Protein AF-A0A2Z4LLF1-F1 (afdb_monomer)

Structure (mmCIF, N/CA/C/O backbone):
data_AF-A0A2Z4LLF1-F1
#
_entry.id   AF-A0A2Z4LLF1-F1
#
loop_
_atom_site.group_PDB
_atom_site.id
_atom_site.type_symbol
_atom_site.label_atom_id
_atom_site.label_alt_id
_atom_site.label_comp_id
_atom_site.label_asym_id
_atom_site.label_entity_id
_atom_site.label_seq_id
_atom_site.pdbx_PDB_ins_code
_atom_site.Cartn_x
_atom_site.Cartn_y
_atom_site.Cartn_z
_atom_site.occupancy
_atom_site.B_iso_or_equiv
_atom_site.auth_seq_id
_atom_site.auth_comp_id
_atom_site.auth_asym_id
_atom_site.auth_atom_id
_atom_site.pdbx_PDB_model_num
ATOM 1 N N . MET A 1 1 ? -21.083 27.785 -3.197 1.00 36.25 1 MET A N 1
ATOM 2 C CA . MET A 1 1 ? -19.826 28.563 -3.251 1.00 36.25 1 MET A CA 1
ATOM 3 C C . MET A 1 1 ? -18.657 27.603 -3.100 1.00 36.25 1 MET A C 1
ATOM 5 O O . MET A 1 1 ? -18.628 26.875 -2.121 1.00 36.25 1 MET A O 1
ATOM 9 N N . LYS A 1 2 ? -17.743 27.524 -4.079 1.00 41.97 2 LYS A N 1
ATOM 10 C CA . LYS A 1 2 ? -16.475 26.797 -3.905 1.00 41.97 2 LYS A CA 1
ATOM 11 C C . LYS A 1 2 ? -15.552 27.700 -3.090 1.00 41.97 2 LYS A C 1
ATOM 13 O O . LYS A 1 2 ? -14.954 28.611 -3.656 1.00 41.97 2 LYS A O 1
ATOM 18 N N . GLU A 1 3 ? -15.488 27.488 -1.781 1.00 52.75 3 GLU A N 1
ATOM 19 C CA . GLU A 1 3 ? -14.451 28.104 -0.952 1.00 52.75 3 GLU A CA 1
ATOM 20 C C . GLU A 1 3 ? -13.083 27.746 -1.546 1.00 52.75 3 GLU A C 1
ATOM 22 O O . GLU A 1 3 ? -12.779 26.573 -1.794 1.00 52.75 3 GLU A O 1
ATOM 27 N N . ARG A 1 4 ? -12.273 28.764 -1.858 1.00 58.97 4 ARG A N 1
ATOM 28 C CA . ARG A 1 4 ? -10.889 28.549 -2.282 1.00 58.97 4 ARG A CA 1
ATOM 29 C C . ARG A 1 4 ? -10.121 28.091 -1.047 1.00 58.97 4 ARG A C 1
ATOM 31 O O . ARG A 1 4 ? -9.768 28.910 -0.208 1.00 58.97 4 ARG A O 1
ATOM 38 N N . LEU A 1 5 ? -9.909 26.781 -0.934 1.00 63.81 5 LEU A N 1
ATOM 39 C CA . LEU A 1 5 ? -9.049 26.193 0.093 1.00 63.81 5 LEU A CA 1
ATOM 40 C C . LEU A 1 5 ? -7.700 26.922 0.107 1.00 63.81 5 LEU A C 1
ATOM 42 O O . LEU A 1 5 ? -7.114 27.157 -0.955 1.00 63.81 5 LEU A O 1
ATOM 46 N N . SER A 1 6 ? -7.195 27.256 1.296 1.00 76.81 6 SER A N 1
ATOM 47 C CA . SER A 1 6 ? -5.848 27.819 1.419 1.00 76.81 6 SER A CA 1
ATOM 48 C C . SER A 1 6 ? -4.815 26.828 0.865 1.00 76.81 6 SER A C 1
ATOM 50 O O . SER A 1 6 ? -5.001 25.613 0.959 1.00 76.81 6 SER A O 1
ATOM 52 N N . PHE A 1 7 ? -3.698 27.309 0.305 1.00 71.88 7 PHE A N 1
ATOM 53 C CA . PHE A 1 7 ? -2.659 26.431 -0.261 1.00 71.88 7 PHE A CA 1
ATOM 54 C C . PHE A 1 7 ? -2.173 25.376 0.749 1.00 71.88 7 PHE A C 1
ATOM 56 O O . PHE A 1 7 ? -1.958 24.216 0.400 1.00 71.88 7 PHE A O 1
ATOM 63 N N . ARG A 1 8 ? -2.080 25.753 2.030 1.00 73.38 8 ARG A N 1
ATOM 64 C CA . ARG A 1 8 ? -1.693 24.856 3.126 1.00 73.38 8 ARG A CA 1
ATOM 65 C C . ARG A 1 8 ? -2.720 23.747 3.363 1.00 73.38 8 ARG A C 1
ATOM 67 O O . ARG A 1 8 ? -2.338 22.597 3.574 1.00 73.38 8 ARG A O 1
ATOM 74 N N . GLU A 1 9 ? -4.009 24.065 3.320 1.00 68.25 9 GLU A N 1
ATOM 75 C CA . GLU A 1 9 ? -5.079 23.068 3.441 1.00 68.25 9 GLU A CA 1
ATOM 76 C C . GLU A 1 9 ? -5.193 22.201 2.195 1.00 68.25 9 GLU A C 1
ATOM 78 O O . GLU A 1 9 ? -5.409 20.997 2.315 1.00 68.25 9 GLU A O 1
ATOM 83 N N . TYR A 1 10 ? -4.975 22.781 1.016 1.00 68.25 10 TYR A N 1
ATOM 84 C CA . TYR A 1 10 ? -4.920 22.056 -0.246 1.00 68.25 10 TYR A CA 1
ATOM 85 C C . TYR A 1 10 ? -3.777 21.034 -0.244 1.00 68.25 10 TYR A C 1
ATOM 87 O O . TYR A 1 10 ? -3.993 19.860 -0.548 1.00 68.25 10 TYR A O 1
ATOM 95 N N . TRP A 1 11 ? -2.581 21.436 0.195 1.00 70.38 11 TRP A N 1
ATOM 96 C CA . TRP A 1 11 ? -1.435 20.544 0.358 1.00 70.38 11 TRP A CA 1
ATOM 97 C C . TRP A 1 11 ? -1.719 19.455 1.395 1.00 70.38 11 TRP A C 1
ATOM 99 O O . TRP A 1 11 ? -1.598 18.271 1.092 1.00 70.38 11 TRP A O 1
ATOM 109 N N . ARG A 1 12 ? -2.187 19.817 2.596 1.00 70.12 12 ARG A N 1
ATOM 110 C CA . ARG A 1 12 ? -2.503 18.846 3.658 1.00 70.12 12 ARG A CA 1
ATOM 111 C C . ARG A 1 12 ? -3.568 17.832 3.229 1.00 70.12 12 ARG A C 1
ATOM 113 O O . ARG A 1 12 ? -3.416 16.650 3.514 1.00 70.12 12 ARG A O 1
ATOM 120 N N . ASN A 1 13 ? -4.603 18.267 2.512 1.00 68.38 13 ASN A N 1
ATOM 121 C CA . ASN A 1 13 ? -5.658 17.379 2.012 1.00 68.38 13 ASN A CA 1
ATOM 122 C C . ASN A 1 13 ? -5.203 16.496 0.839 1.00 68.38 13 ASN A C 1
ATOM 124 O O . ASN A 1 13 ? -5.843 15.486 0.557 1.00 68.38 13 ASN A O 1
ATOM 128 N N . SER A 1 14 ? -4.096 16.842 0.177 1.00 65.62 14 SER A N 1
ATOM 129 C CA . SER A 1 14 ? -3.505 16.027 -0.891 1.00 65.62 14 SER A CA 1
ATOM 130 C C . SER A 1 14 ? -2.819 14.766 -0.349 1.00 65.62 14 SER A C 1
ATOM 132 O O . SER A 1 14 ? -2.820 13.711 -0.989 1.00 65.62 14 SER A O 1
ATOM 134 N N . TRP A 1 15 ? -2.277 14.837 0.867 1.00 68.06 15 TRP A N 1
ATOM 135 C CA . TRP A 1 15 ? -1.577 13.733 1.522 1.00 68.06 15 TRP A CA 1
ATOM 136 C C . TRP A 1 15 ? -2.532 12.916 2.395 1.00 68.06 15 TRP A C 1
ATOM 138 O O . TRP A 1 15 ? -2.617 13.082 3.609 1.00 68.06 15 TRP A O 1
ATOM 148 N N . ASN A 1 16 ? -3.267 12.006 1.761 1.00 69.50 16 ASN A N 1
ATOM 149 C CA . ASN A 1 16 ? -4.059 10.990 2.441 1.00 69.50 16 ASN A CA 1
ATOM 150 C C . ASN A 1 16 ? -3.252 9.684 2.544 1.00 69.50 16 ASN A C 1
ATOM 152 O O . ASN A 1 16 ? -2.350 9.431 1.750 1.00 69.50 16 ASN A O 1
ATOM 156 N N . LYS A 1 17 ? -3.599 8.797 3.483 1.00 65.56 17 LY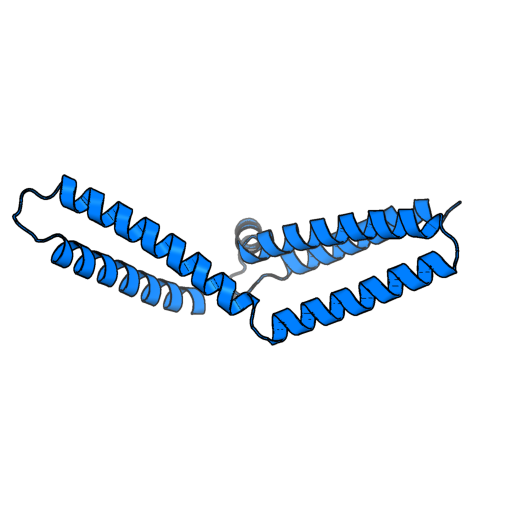S A N 1
ATOM 157 C CA . LYS A 1 17 ? -2.914 7.499 3.648 1.00 65.56 17 LYS A CA 1
ATOM 158 C C . LYS A 1 17 ? -2.853 6.708 2.339 1.00 65.56 17 LYS A C 1
ATOM 160 O O . LYS A 1 17 ? -1.843 6.086 2.052 1.00 65.56 17 LYS A O 1
ATOM 165 N N . PHE A 1 18 ? -3.904 6.792 1.524 1.00 65.56 18 PHE A N 1
ATOM 166 C CA . PHE A 1 18 ? -3.941 6.175 0.199 1.00 65.56 18 PHE A CA 1
ATOM 167 C C . PHE A 1 18 ? -2.945 6.790 -0.787 1.00 65.56 18 PHE A C 1
ATOM 169 O O . PHE A 1 18 ? -2.250 6.037 -1.461 1.00 65.56 18 PHE A O 1
ATOM 176 N N . SER A 1 19 ? -2.836 8.124 -0.868 1.00 68.56 19 SER A N 1
ATOM 177 C CA . SER A 1 19 ? -1.845 8.753 -1.753 1.00 68.56 19 SER A CA 1
ATOM 178 C C . SER A 1 19 ? -0.424 8.464 -1.286 1.00 68.56 19 SER A C 1
ATOM 180 O O . SER A 1 19 ? 0.444 8.248 -2.119 1.00 68.56 19 SER A O 1
ATOM 182 N N . LEU A 1 20 ? -0.202 8.365 0.025 1.00 75.31 20 LEU A N 1
ATOM 183 C CA . LEU A 1 20 ? 1.104 8.046 0.596 1.00 75.31 20 LEU A CA 1
ATOM 184 C C . LEU A 1 20 ? 1.518 6.586 0.339 1.00 75.31 20 LEU A C 1
ATOM 186 O O . LEU A 1 20 ? 2.646 6.337 -0.075 1.00 75.31 20 LEU A O 1
ATOM 190 N N . ILE A 1 21 ? 0.596 5.630 0.514 1.00 74.75 21 ILE A N 1
ATOM 191 C CA . ILE A 1 21 ? 0.817 4.217 0.156 1.00 74.75 21 ILE A CA 1
ATOM 192 C C . ILE A 1 21 ? 1.094 4.095 -1.343 1.00 74.75 21 ILE A C 1
ATOM 194 O O . ILE A 1 21 ? 2.053 3.438 -1.737 1.00 74.75 21 ILE A O 1
ATOM 198 N N . TYR A 1 22 ? 0.287 4.752 -2.179 1.00 70.38 22 TYR A N 1
ATOM 199 C CA . TYR A 1 22 ? 0.474 4.721 -3.626 1.00 70.38 22 TYR A CA 1
ATOM 200 C C . TYR A 1 22 ? 1.820 5.328 -4.042 1.00 70.38 22 TYR A C 1
ATOM 202 O O . TYR A 1 22 ? 2.489 4.767 -4.907 1.00 70.38 22 TYR A O 1
ATOM 210 N N . LEU A 1 23 ? 2.249 6.426 -3.411 1.00 75.56 23 LEU A N 1
ATOM 211 C CA . LEU A 1 23 ? 3.553 7.038 -3.660 1.00 75.56 23 LEU A CA 1
ATOM 212 C C . LEU A 1 23 ? 4.686 6.072 -3.323 1.00 75.56 23 LEU A C 1
ATOM 214 O O . LEU A 1 23 ? 5.597 5.905 -4.125 1.00 75.56 23 LEU A O 1
ATOM 218 N N . PHE A 1 24 ? 4.599 5.392 -2.181 1.00 76.75 24 PHE A N 1
ATOM 219 C CA . PHE A 1 24 ? 5.613 4.429 -1.760 1.00 76.75 24 PHE A CA 1
ATOM 220 C C . PHE A 1 24 ? 5.695 3.226 -2.710 1.00 76.75 24 PHE A C 1
ATOM 222 O O . PHE A 1 24 ? 6.780 2.845 -3.139 1.00 76.75 24 PHE A O 1
ATOM 229 N N . VAL A 1 25 ? 4.543 2.674 -3.105 1.00 79.75 25 VAL A N 1
ATOM 230 C CA . VAL A 1 25 ? 4.470 1.587 -4.094 1.00 79.75 25 VAL A CA 1
ATOM 231 C C . VAL A 1 25 ? 5.027 2.042 -5.444 1.00 79.75 25 VAL A C 1
ATOM 233 O O . VAL A 1 25 ? 5.830 1.332 -6.042 1.00 79.75 25 VAL A O 1
ATOM 236 N N . SER A 1 26 ? 4.659 3.241 -5.901 1.00 74.06 26 SER A N 1
ATOM 237 C CA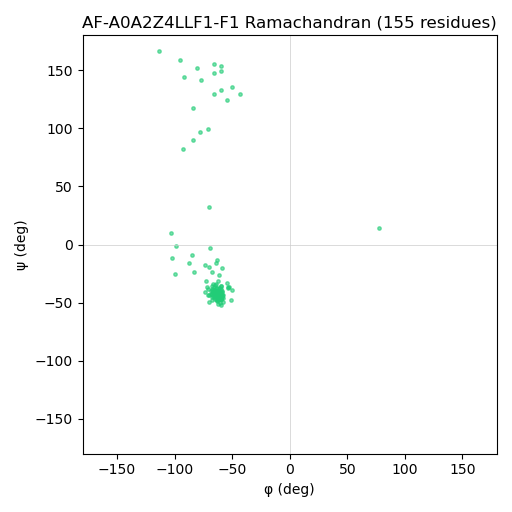 . SER A 1 26 ? 5.164 3.806 -7.158 1.00 74.06 26 SER A CA 1
ATOM 238 C C . SER A 1 26 ? 6.677 3.995 -7.119 1.00 74.06 26 SER A C 1
ATOM 240 O O . SER A 1 26 ? 7.352 3.699 -8.096 1.00 74.06 26 SER A O 1
ATOM 242 N N . LEU A 1 27 ? 7.224 4.443 -5.986 1.00 77.19 27 LEU A N 1
ATOM 243 C CA . LEU A 1 27 ? 8.659 4.640 -5.813 1.00 77.19 27 LEU A CA 1
ATOM 244 C C . LEU A 1 27 ? 9.417 3.310 -5.896 1.00 77.19 27 LEU A C 1
ATOM 246 O O . LEU A 1 27 ? 10.390 3.228 -6.635 1.00 77.19 27 LEU A O 1
ATOM 250 N N . ILE A 1 28 ? 8.918 2.256 -5.239 1.00 80.06 28 ILE A N 1
ATOM 251 C CA . ILE A 1 28 ? 9.478 0.898 -5.353 1.00 80.06 28 ILE A CA 1
ATOM 252 C C . ILE A 1 28 ? 9.461 0.434 -6.812 1.00 80.06 28 ILE A C 1
ATOM 254 O O . ILE A 1 28 ? 10.489 0.004 -7.329 1.00 80.06 28 ILE A O 1
ATOM 258 N N . VAL A 1 29 ? 8.318 0.567 -7.492 1.00 80.06 29 VAL A N 1
ATOM 259 C CA . VAL A 1 29 ? 8.170 0.165 -8.899 1.00 80.06 29 VAL A CA 1
ATOM 260 C C . VAL A 1 29 ? 9.143 0.930 -9.798 1.00 80.06 29 VAL A C 1
ATOM 262 O O . VAL A 1 29 ? 9.814 0.317 -10.627 1.00 80.06 29 VAL A O 1
ATOM 265 N N . TYR A 1 30 ? 9.271 2.247 -9.619 1.00 77.19 30 TYR A N 1
ATOM 266 C CA . TYR A 1 30 ? 10.200 3.067 -10.395 1.00 77.19 30 TYR A CA 1
ATOM 267 C C . TYR A 1 30 ? 11.659 2.705 -10.135 1.00 77.19 30 TYR A C 1
ATOM 269 O O . TYR A 1 30 ? 12.426 2.564 -11.086 1.00 77.19 30 TYR A O 1
ATOM 277 N N . THR A 1 31 ? 12.048 2.503 -8.877 1.00 76.62 31 THR A N 1
ATOM 278 C CA . THR A 1 31 ? 13.403 2.064 -8.539 1.00 76.62 31 THR A CA 1
ATOM 279 C C . THR A 1 31 ? 13.706 0.707 -9.174 1.00 76.62 31 THR A C 1
ATOM 281 O O . THR A 1 31 ? 14.733 0.568 -9.836 1.00 76.62 31 THR A O 1
ATOM 284 N N . SER A 1 32 ? 12.799 -0.269 -9.061 1.00 80.62 32 SER A N 1
ATOM 285 C CA . SER A 1 32 ? 12.951 -1.577 -9.708 1.00 80.62 32 SER A CA 1
ATOM 286 C C . SER A 1 32 ? 13.085 -1.461 -11.228 1.00 80.62 32 SER A C 1
ATOM 288 O O . SER A 1 32 ? 13.966 -2.094 -11.805 1.00 80.62 32 SER A O 1
ATOM 290 N N . LEU A 1 33 ? 12.279 -0.615 -11.877 1.00 77.38 33 LEU A N 1
ATOM 291 C CA . LEU A 1 33 ? 12.369 -0.352 -13.317 1.00 77.38 33 LEU A CA 1
ATOM 292 C C . LEU A 1 33 ? 13.732 0.210 -13.726 1.00 77.38 33 LEU A C 1
ATOM 294 O O . LEU A 1 33 ? 14.311 -0.279 -14.691 1.00 77.38 33 LEU A O 1
ATOM 298 N N . ILE A 1 34 ? 14.275 1.183 -12.987 1.00 77.56 34 ILE A N 1
ATOM 299 C CA . ILE A 1 34 ? 15.600 1.757 -13.274 1.00 77.56 34 ILE A CA 1
ATOM 300 C C . ILE A 1 34 ? 16.685 0.675 -13.211 1.00 77.56 34 ILE A C 1
ATOM 302 O O . ILE A 1 34 ? 17.528 0.597 -14.107 1.00 77.56 34 ILE A O 1
ATOM 306 N N . PHE A 1 35 ? 16.658 -0.182 -12.184 1.00 77.56 35 PHE A N 1
ATOM 307 C CA . PHE A 1 35 ? 17.611 -1.290 -12.064 1.00 77.56 35 PHE A CA 1
ATOM 308 C C . PHE A 1 35 ? 17.470 -2.299 -13.204 1.00 77.56 35 PHE A C 1
ATOM 310 O O . PHE A 1 35 ? 18.482 -2.709 -13.772 1.00 77.56 35 PHE A O 1
ATOM 317 N N . ILE A 1 36 ? 16.239 -2.662 -13.574 1.00 76.81 36 ILE A N 1
ATOM 318 C CA . ILE A 1 36 ? 15.985 -3.590 -14.681 1.00 76.81 36 ILE A CA 1
ATOM 319 C C . ILE A 1 36 ? 16.482 -2.998 -16.000 1.00 76.81 36 ILE A C 1
ATOM 321 O O . ILE A 1 36 ? 17.217 -3.668 -16.715 1.00 76.81 36 ILE A O 1
ATOM 325 N N . ILE A 1 37 ? 16.149 -1.743 -16.309 1.00 73.88 37 ILE A N 1
ATOM 326 C CA . ILE A 1 37 ? 16.567 -1.089 -17.557 1.00 73.88 37 ILE A CA 1
ATOM 327 C C . ILE A 1 37 ? 18.095 -0.998 -17.633 1.00 73.88 37 ILE A C 1
ATOM 329 O O . ILE A 1 37 ? 18.672 -1.348 -18.658 1.00 73.88 37 ILE A O 1
ATOM 333 N N . ARG A 1 38 ? 18.772 -0.608 -16.544 1.00 71.31 38 ARG A N 1
ATOM 334 C CA . ARG A 1 38 ? 20.246 -0.580 -16.490 1.00 71.31 38 ARG A CA 1
ATOM 335 C C . ARG A 1 38 ? 20.884 -1.958 -16.643 1.00 71.31 38 ARG A C 1
ATOM 337 O O . ARG A 1 38 ? 21.938 -2.078 -17.264 1.00 71.31 38 ARG A O 1
ATOM 344 N N . TYR A 1 39 ? 20.271 -2.988 -16.069 1.00 72.00 39 TYR A N 1
ATOM 345 C CA . TYR A 1 39 ? 20.741 -4.361 -16.211 1.00 72.00 39 TYR A CA 1
ATOM 346 C C . TYR A 1 39 ? 20.583 -4.851 -17.656 1.00 72.00 39 TYR A C 1
ATOM 348 O O . TYR A 1 39 ? 21.533 -5.362 -18.240 1.00 72.00 39 TYR A O 1
ATOM 356 N N . VAL A 1 40 ? 19.408 -4.626 -18.248 1.00 70.88 40 VAL A N 1
ATOM 357 C CA . VAL A 1 40 ? 19.052 -5.015 -19.620 1.00 70.88 40 VAL A CA 1
ATOM 358 C C . VAL A 1 40 ? 19.897 -4.283 -20.664 1.00 70.88 40 VAL A C 1
ATOM 360 O O . VAL A 1 40 ? 20.346 -4.903 -21.622 1.00 70.88 40 VAL A O 1
ATOM 363 N N . ALA A 1 41 ? 20.182 -2.992 -20.468 1.00 68.12 41 ALA A N 1
ATOM 364 C CA . ALA A 1 41 ? 20.980 -2.188 -21.401 1.00 68.12 41 ALA A CA 1
ATOM 365 C C . ALA A 1 41 ? 22.399 -2.742 -21.644 1.00 68.12 41 ALA A C 1
ATOM 367 O O . ALA A 1 41 ? 23.018 -2.435 -22.660 1.00 68.12 41 ALA A O 1
ATOM 368 N N . ASN A 1 42 ? 22.908 -3.577 -20.733 1.00 69.31 42 ASN A N 1
ATOM 369 C CA . ASN A 1 42 ? 24.222 -4.213 -20.831 1.00 69.31 42 ASN A CA 1
ATOM 370 C C . ASN A 1 42 ? 24.160 -5.697 -21.249 1.00 69.31 42 ASN A C 1
ATOM 372 O O . ASN A 1 42 ? 25.170 -6.398 -21.157 1.00 69.31 42 ASN A O 1
ATOM 376 N N . LYS A 1 43 ? 22.992 -6.204 -21.666 1.00 69.50 43 LYS A N 1
ATOM 377 C CA . LYS A 1 43 ? 22.754 -7.623 -21.979 1.00 69.50 43 LYS A CA 1
ATOM 378 C C . LYS A 1 43 ? 22.471 -7.866 -23.461 1.00 69.50 43 LYS A C 1
ATOM 380 O O . LYS A 1 43 ? 22.241 -6.936 -24.231 1.00 69.50 43 LYS A O 1
ATOM 385 N N . SER A 1 44 ? 22.531 -9.138 -23.868 1.00 75.50 44 SER A N 1
ATOM 386 C CA . SER A 1 44 ? 22.248 -9.527 -25.251 1.00 75.50 44 SER A CA 1
ATOM 387 C C . SER A 1 44 ? 20.779 -9.260 -25.600 1.00 75.50 44 SER A C 1
ATOM 389 O O . SER A 1 44 ? 19.909 -9.248 -24.729 1.00 75.50 44 SER A O 1
ATOM 391 N N . TYR A 1 45 ? 20.480 -9.078 -26.886 1.00 70.12 45 TYR A N 1
ATOM 392 C CA . TYR A 1 45 ? 19.116 -8.825 -27.363 1.00 70.12 45 TYR A CA 1
ATOM 393 C C . TYR A 1 45 ? 18.107 -9.904 -26.913 1.00 70.12 45 TYR A C 1
ATOM 395 O O . TYR A 1 45 ? 16.958 -9.590 -26.602 1.00 70.12 45 TYR A O 1
ATOM 403 N N . VAL A 1 46 ? 18.553 -11.160 -26.800 1.00 72.06 46 VAL A N 1
ATOM 404 C CA . VAL A 1 46 ? 17.732 -12.300 -26.358 1.00 72.06 46 VAL A CA 1
ATOM 405 C C . VAL A 1 46 ? 17.351 -12.182 -24.878 1.00 72.06 46 VAL A C 1
ATOM 407 O O . VAL A 1 46 ? 16.188 -12.380 -24.514 1.00 72.06 46 VAL A O 1
ATOM 410 N N . ASP A 1 47 ? 18.298 -11.790 -24.024 1.00 68.88 47 ASP A N 1
ATOM 411 C CA . ASP A 1 47 ? 18.048 -11.583 -22.592 1.00 68.88 47 ASP A CA 1
ATOM 412 C C . ASP A 1 47 ? 17.077 -10.415 -22.371 1.00 68.88 47 ASP A C 1
ATOM 414 O O . ASP A 1 47 ? 16.154 -10.496 -21.557 1.00 68.88 47 ASP A O 1
ATOM 418 N N . SER A 1 48 ? 17.242 -9.346 -23.152 1.00 69.38 48 SER A N 1
ATOM 419 C CA . SER A 1 48 ? 16.386 -8.159 -23.119 1.00 69.38 48 SER A CA 1
ATOM 420 C C . SER A 1 48 ? 14.933 -8.482 -23.466 1.00 69.38 48 SER A C 1
ATOM 422 O O . SER A 1 48 ? 14.024 -8.083 -22.735 1.00 69.38 48 SER A O 1
ATOM 424 N N . ILE A 1 49 ? 14.700 -9.253 -24.536 1.00 69.69 49 ILE A N 1
ATOM 425 C CA . ILE A 1 49 ? 13.352 -9.701 -24.924 1.00 69.69 49 ILE A CA 1
ATOM 426 C C . ILE A 1 49 ? 12.727 -10.561 -23.826 1.00 69.69 49 ILE A C 1
ATOM 428 O O . ILE A 1 49 ? 11.560 -10.369 -23.481 1.00 69.69 49 ILE A O 1
ATOM 432 N N . THR A 1 50 ? 13.500 -11.484 -23.255 1.00 69.06 50 THR A N 1
ATOM 433 C CA . THR A 1 50 ? 13.010 -12.399 -22.217 1.00 69.06 50 THR A CA 1
ATOM 434 C C . THR A 1 50 ? 12.548 -11.629 -20.978 1.00 69.06 50 THR A C 1
ATOM 436 O O . THR A 1 50 ? 11.465 -11.883 -20.448 1.00 69.06 50 THR A O 1
ATOM 439 N N . ILE A 1 51 ? 13.317 -10.625 -20.550 1.00 70.25 51 ILE A N 1
ATOM 440 C CA . ILE A 1 51 ? 12.968 -9.777 -19.402 1.00 70.25 51 ILE A CA 1
ATOM 441 C C . ILE A 1 51 ? 11.710 -8.942 -19.684 1.00 70.25 51 ILE A C 1
ATOM 443 O O . ILE A 1 51 ? 10.827 -8.852 -18.828 1.00 70.25 51 ILE A O 1
ATOM 447 N N . VAL A 1 52 ? 11.582 -8.373 -20.887 1.00 71.69 52 VAL A N 1
ATOM 448 C CA . VAL A 1 52 ? 10.379 -7.622 -21.292 1.00 71.69 52 VAL A CA 1
ATOM 449 C C . VAL A 1 52 ? 9.140 -8.524 -21.314 1.00 71.69 52 VAL A C 1
ATOM 451 O O . VAL A 1 52 ? 8.082 -8.121 -20.826 1.00 71.69 52 VAL A O 1
ATOM 454 N N . ALA A 1 53 ? 9.265 -9.758 -21.810 1.00 68.62 53 ALA A N 1
ATOM 455 C CA . ALA A 1 53 ? 8.175 -10.731 -21.813 1.00 68.62 53 ALA A CA 1
ATOM 456 C C . ALA A 1 53 ? 7.725 -11.093 -20.386 1.00 68.62 53 ALA A C 1
ATOM 458 O O . ALA A 1 53 ? 6.528 -11.083 -20.092 1.00 68.62 53 ALA A O 1
ATOM 459 N N . ILE A 1 54 ? 8.670 -11.329 -19.470 1.00 75.19 54 ILE A N 1
ATOM 460 C CA . ILE A 1 54 ? 8.370 -11.600 -18.054 1.00 75.19 54 ILE A CA 1
ATOM 461 C C . ILE A 1 54 ? 7.663 -10.404 -17.403 1.00 75.19 54 ILE A C 1
ATOM 463 O O . ILE A 1 54 ? 6.691 -10.593 -16.666 1.00 75.19 54 ILE A O 1
ATOM 467 N N . LEU A 1 55 ? 8.098 -9.172 -17.688 1.00 77.31 55 LEU A N 1
ATOM 468 C CA . LEU A 1 55 ? 7.446 -7.959 -17.183 1.00 77.31 55 LEU A CA 1
ATOM 469 C C . LEU A 1 55 ? 6.007 -7.824 -17.693 1.00 77.31 55 LEU A C 1
ATOM 471 O O . LEU A 1 55 ? 5.102 -7.560 -16.902 1.00 77.31 55 LEU A O 1
ATOM 475 N N . MET A 1 56 ? 5.779 -8.057 -18.987 1.00 72.75 56 MET A N 1
ATOM 476 C CA . MET A 1 56 ? 4.444 -8.044 -19.599 1.00 72.75 56 MET A CA 1
ATOM 477 C C . MET A 1 56 ? 3.506 -9.073 -18.952 1.00 72.75 56 MET A C 1
ATOM 479 O O . MET A 1 56 ? 2.367 -8.749 -18.605 1.00 72.75 56 MET A O 1
ATOM 483 N N . ILE A 1 57 ? 3.987 -10.299 -18.730 1.00 77.31 57 ILE A N 1
ATOM 484 C CA . ILE A 1 57 ? 3.219 -11.351 -18.046 1.00 77.31 57 ILE A CA 1
ATOM 485 C C . ILE A 1 57 ? 2.939 -10.954 -16.591 1.00 77.31 57 ILE A C 1
ATOM 487 O O . ILE A 1 57 ? 1.809 -11.093 -16.122 1.00 77.31 57 ILE A O 1
ATOM 491 N N . SER A 1 58 ? 3.932 -10.404 -15.890 1.00 75.12 58 SER A N 1
ATOM 492 C CA . SER A 1 58 ? 3.804 -9.983 -14.490 1.00 75.12 58 SER A CA 1
ATOM 493 C C . SER A 1 58 ? 2.768 -8.871 -14.316 1.00 75.12 58 SER A C 1
ATOM 495 O O . SER A 1 58 ? 1.931 -8.949 -13.418 1.00 75.12 58 SER A O 1
ATOM 497 N N . ILE A 1 59 ? 2.763 -7.862 -15.195 1.00 76.56 59 ILE A N 1
ATOM 498 C CA . ILE A 1 59 ? 1.763 -6.782 -15.175 1.00 76.56 59 ILE A CA 1
ATOM 499 C C . ILE A 1 59 ? 0.357 -7.355 -15.384 1.00 76.56 59 ILE A C 1
ATOM 501 O O . ILE A 1 59 ? -0.559 -7.029 -14.627 1.00 76.56 59 ILE A O 1
ATOM 505 N N . ASN A 1 60 ? 0.188 -8.248 -16.362 1.00 73.00 60 ASN A N 1
ATOM 506 C CA . ASN A 1 60 ? -1.099 -8.894 -16.621 1.00 73.00 60 ASN A CA 1
ATOM 507 C C . ASN A 1 60 ? -1.573 -9.748 -15.436 1.00 73.00 60 ASN A C 1
ATOM 509 O O . ASN A 1 60 ? -2.749 -9.688 -15.074 1.00 73.00 60 ASN A O 1
ATOM 513 N N . LEU A 1 61 ? -0.668 -10.479 -14.780 1.00 74.94 61 LEU A N 1
ATOM 514 C CA . LEU A 1 61 ? -0.965 -11.217 -13.550 1.00 74.94 61 LEU A CA 1
ATOM 515 C C . LEU A 1 61 ? -1.423 -10.285 -12.427 1.00 74.94 61 LEU A C 1
ATOM 517 O O . LEU A 1 61 ? -2.436 -10.556 -11.787 1.00 74.94 61 LEU A O 1
ATOM 521 N N . VAL A 1 62 ? -0.733 -9.163 -12.207 1.00 74.81 62 VAL A N 1
ATOM 522 C CA . VAL A 1 62 ? -1.122 -8.172 -11.189 1.00 74.81 62 VAL A CA 1
ATOM 523 C C . VAL A 1 62 ? -2.512 -7.599 -11.482 1.00 74.81 62 VAL A C 1
ATOM 525 O O . VAL A 1 62 ? -3.345 -7.529 -10.577 1.00 74.81 62 VAL A O 1
ATOM 528 N N . ILE A 1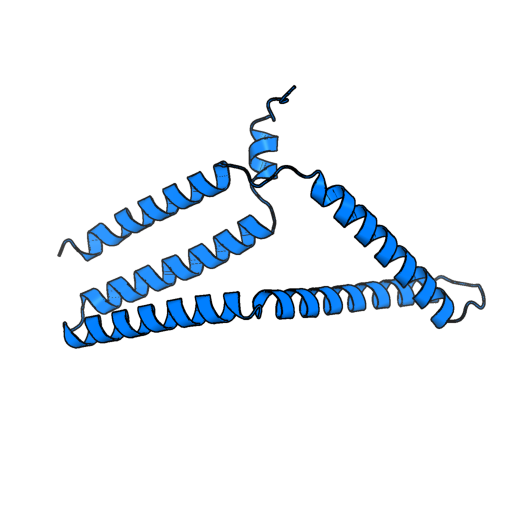 63 ? -2.807 -7.244 -12.737 1.00 73.81 63 ILE A N 1
ATOM 529 C CA . ILE A 1 63 ? -4.139 -6.773 -13.152 1.00 73.81 63 ILE A CA 1
ATOM 530 C C . ILE A 1 63 ? -5.200 -7.846 -12.879 1.00 73.81 63 ILE A C 1
ATOM 532 O O . ILE A 1 63 ? -6.275 -7.535 -12.357 1.00 73.81 63 ILE A O 1
ATOM 536 N N . LEU A 1 64 ? -4.899 -9.110 -13.179 1.00 76.19 64 LEU A N 1
ATOM 537 C CA . LEU A 1 64 ? -5.791 -10.238 -12.931 1.00 76.19 64 LEU A CA 1
ATOM 538 C C . LEU A 1 64 ? -6.043 -10.443 -11.429 1.00 76.19 64 LEU A C 1
ATOM 540 O O . LEU A 1 64 ? -7.198 -10.568 -11.025 1.00 76.19 64 LEU A O 1
ATOM 544 N N . PHE A 1 65 ? -5.013 -10.367 -10.582 1.00 70.69 65 PHE A N 1
ATOM 545 C CA . PHE A 1 65 ? -5.163 -10.413 -9.122 1.00 70.69 65 PHE A CA 1
ATOM 546 C C . PHE A 1 65 ? -6.026 -9.264 -8.586 1.00 70.69 65 PHE A C 1
ATOM 548 O O . PHE A 1 65 ? -6.898 -9.478 -7.739 1.00 70.69 65 PHE A O 1
ATOM 555 N N . ILE A 1 66 ? -5.836 -8.045 -9.100 1.00 70.12 66 ILE A N 1
ATOM 556 C CA . ILE A 1 66 ? -6.673 -6.894 -8.735 1.00 70.12 66 ILE A CA 1
ATOM 557 C C . ILE A 1 66 ? -8.130 -7.144 -9.152 1.00 70.12 66 ILE A C 1
ATOM 559 O O . ILE A 1 66 ? -9.042 -6.919 -8.351 1.00 70.12 66 ILE A O 1
ATOM 563 N N . ARG A 1 67 ? -8.357 -7.656 -10.370 1.00 69.06 67 ARG A N 1
ATOM 564 C CA . ARG A 1 67 ? -9.694 -7.951 -10.912 1.00 69.06 67 ARG A CA 1
ATOM 565 C C . ARG A 1 67 ? -10.415 -9.050 -10.134 1.00 69.06 67 ARG A C 1
ATOM 567 O O . ARG A 1 67 ? -11.607 -8.916 -9.877 1.00 69.06 67 ARG A O 1
ATOM 574 N N . LEU A 1 68 ? -9.691 -10.081 -9.702 1.00 71.12 68 LEU A N 1
ATOM 575 C CA . LEU A 1 68 ? -10.201 -11.154 -8.841 1.00 71.12 68 LEU A CA 1
ATOM 576 C C . LEU A 1 68 ? -10.518 -10.682 -7.413 1.00 71.12 68 LEU A C 1
ATOM 578 O O . LEU A 1 68 ? -11.025 -11.449 -6.600 1.00 71.12 68 LEU A O 1
ATOM 582 N N . GLY A 1 69 ? -10.249 -9.415 -7.083 1.00 64.31 69 GLY A N 1
ATOM 583 C CA . GLY A 1 69 ? -10.626 -8.838 -5.799 1.00 64.31 69 GLY A CA 1
ATOM 584 C C . GLY A 1 69 ? -9.713 -9.244 -4.643 1.00 64.31 69 GLY A C 1
ATOM 585 O O . GLY A 1 69 ? -10.062 -8.970 -3.492 1.00 64.31 69 GLY A O 1
ATOM 586 N N . PHE A 1 70 ? -8.529 -9.810 -4.918 1.00 68.44 70 PHE A N 1
ATOM 587 C CA . PHE A 1 70 ? -7.544 -10.175 -3.888 1.00 68.44 70 PHE A CA 1
ATOM 588 C C . PHE A 1 70 ? -7.208 -8.992 -2.966 1.00 68.44 70 PHE A C 1
ATOM 590 O O . PHE A 1 70 ? -7.107 -9.150 -1.749 1.00 68.44 70 PHE A O 1
ATOM 597 N N . GLY A 1 71 ? -7.136 -7.776 -3.519 1.00 63.97 71 GLY A N 1
ATOM 598 C CA . GLY A 1 71 ? -6.916 -6.557 -2.735 1.00 63.97 71 GLY A CA 1
ATOM 599 C C . GLY A 1 71 ? -8.048 -6.237 -1.749 1.00 63.97 71 GLY A C 1
ATOM 600 O O . GLY A 1 71 ? -7.785 -5.758 -0.645 1.00 63.97 71 GLY A O 1
ATOM 601 N N . LYS A 1 72 ? -9.307 -6.548 -2.094 1.00 65.44 72 LYS A N 1
ATOM 602 C CA . LYS A 1 72 ? -10.456 -6.341 -1.194 1.00 65.44 72 LYS A CA 1
ATOM 603 C C . LYS A 1 72 ? -10.423 -7.332 -0.033 1.00 65.44 72 LYS A C 1
ATOM 605 O O . LYS A 1 72 ? -10.606 -6.911 1.108 1.00 65.44 72 LYS A O 1
ATOM 610 N N . GLY A 1 73 ? -10.128 -8.603 -0.315 1.00 66.06 73 GLY A N 1
ATOM 611 C CA . GLY A 1 73 ? -10.004 -9.654 0.699 1.00 66.06 73 GLY A CA 1
ATOM 612 C C . GLY A 1 73 ? -8.920 -9.343 1.729 1.00 66.06 73 GLY A C 1
ATOM 613 O O . GLY A 1 73 ? -9.209 -9.283 2.921 1.00 66.06 73 GLY A O 1
ATOM 614 N N . LEU A 1 74 ? -7.703 -9.029 1.270 1.00 67.81 74 LEU A N 1
ATOM 615 C CA . LEU A 1 74 ? -6.592 -8.679 2.161 1.00 67.81 74 LEU A CA 1
ATOM 616 C C . LEU A 1 74 ? -6.916 -7.444 3.011 1.00 67.81 74 LEU A C 1
ATOM 618 O O . LEU A 1 74 ? -6.756 -7.475 4.230 1.00 67.81 74 LEU A O 1
ATOM 622 N N . SER A 1 75 ? -7.439 -6.375 2.399 1.00 68.38 75 SER A N 1
ATOM 623 C CA . SER A 1 75 ? -7.771 -5.147 3.136 1.00 68.38 75 SER A CA 1
ATOM 624 C C . SER A 1 75 ? -8.800 -5.369 4.251 1.00 68.38 75 SER A C 1
ATOM 626 O O . SER A 1 75 ? -8.676 -4.768 5.320 1.00 68.38 75 SER A O 1
ATOM 628 N N . LYS A 1 76 ? -9.775 -6.262 4.031 1.00 71.62 76 LYS A N 1
ATOM 629 C CA . LYS A 1 76 ? -10.800 -6.607 5.017 1.00 71.62 76 LYS A CA 1
ATOM 630 C C . LYS A 1 76 ? -10.201 -7.406 6.171 1.00 71.62 76 LYS A C 1
ATOM 632 O O . LYS A 1 76 ? -10.345 -6.997 7.315 1.00 71.62 76 LYS A O 1
ATOM 637 N N . THR A 1 77 ? -9.438 -8.457 5.875 1.00 74.81 77 THR A N 1
ATOM 638 C CA . THR A 1 77 ? -8.807 -9.303 6.900 1.00 74.81 77 THR A CA 1
ATOM 639 C C . THR A 1 77 ? -7.844 -8.516 7.790 1.00 74.81 77 THR A C 1
ATOM 641 O O . THR A 1 77 ? -7.891 -8.637 9.014 1.00 74.81 77 THR A O 1
ATOM 644 N N . PHE A 1 78 ? -7.003 -7.654 7.206 1.00 73.44 78 PHE A N 1
ATOM 645 C CA . PHE A 1 78 ? -6.105 -6.797 7.989 1.00 73.44 78 PHE A CA 1
ATOM 646 C C . PHE A 1 78 ? -6.869 -5.745 8.806 1.00 73.44 78 PHE A C 1
ATOM 648 O O . PHE A 1 78 ? -6.507 -5.472 9.953 1.00 73.44 78 PHE A O 1
ATOM 655 N N . GLY A 1 79 ? -7.936 -5.167 8.244 1.00 75.25 79 GLY A N 1
ATOM 656 C CA . GLY A 1 79 ? -8.807 -4.231 8.956 1.00 75.25 79 GLY A CA 1
ATOM 657 C C . GLY A 1 79 ? -9.483 -4.873 10.169 1.00 75.25 79 GLY A C 1
ATOM 658 O O . GLY A 1 79 ? -9.435 -4.315 11.270 1.00 75.25 79 GLY A O 1
ATOM 659 N N . ASP A 1 80 ? -10.033 -6.071 9.983 1.00 78.81 80 ASP A N 1
ATOM 660 C CA . ASP A 1 80 ? -10.719 -6.839 11.020 1.00 78.81 80 ASP A CA 1
ATOM 661 C C . ASP A 1 80 ? -9.745 -7.268 12.127 1.00 78.81 80 ASP A C 1
ATOM 663 O O . ASP A 1 80 ? -10.045 -7.093 13.309 1.00 78.81 80 ASP A O 1
ATOM 667 N N . ALA A 1 81 ? -8.531 -7.711 11.782 1.00 80.38 81 ALA A N 1
ATOM 668 C CA . ALA A 1 81 ? -7.505 -8.074 12.763 1.00 80.38 81 ALA A CA 1
ATOM 669 C C . ALA A 1 81 ? -7.109 -6.893 13.671 1.00 80.38 81 ALA A C 1
ATOM 671 O O . ALA A 1 81 ? -7.052 -7.021 14.898 1.00 80.38 81 ALA A O 1
ATOM 672 N N . ILE A 1 82 ? -6.891 -5.707 13.089 1.00 82.25 82 ILE A N 1
ATOM 673 C CA . ILE A 1 82 ? -6.568 -4.491 13.854 1.00 82.25 82 ILE A CA 1
ATOM 674 C C . ILE A 1 82 ? -7.754 -4.071 14.733 1.00 82.25 82 ILE A C 1
ATOM 676 O O . ILE A 1 82 ? -7.559 -3.633 15.873 1.00 82.25 82 ILE A O 1
ATOM 680 N N . LYS A 1 83 ? -8.985 -4.201 14.221 1.00 81.56 83 LYS A N 1
ATOM 681 C CA . LYS A 1 83 ? -10.215 -3.893 14.961 1.00 81.56 83 LYS A CA 1
ATOM 682 C C . LYS A 1 83 ?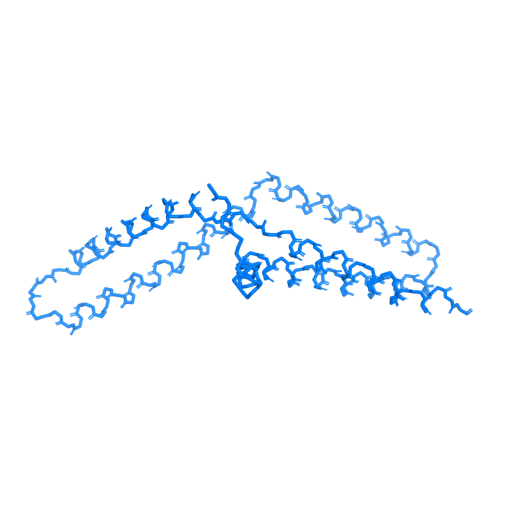 -10.374 -4.819 16.167 1.00 81.56 83 LYS A C 1
ATOM 684 O O . LYS A 1 83 ? -10.557 -4.323 17.277 1.00 81.56 83 LYS A O 1
ATOM 689 N N . HIS A 1 84 ? -10.204 -6.125 15.980 1.00 82.69 84 HIS A N 1
ATOM 690 C CA . HIS A 1 84 ? -10.232 -7.110 17.063 1.00 82.69 84 HIS A CA 1
ATOM 691 C C . HIS A 1 84 ? -9.179 -6.823 18.134 1.00 82.69 84 HIS A C 1
ATOM 693 O O . HIS A 1 84 ? -9.491 -6.841 19.326 1.00 82.69 84 HIS A O 1
ATOM 699 N N . HIS A 1 85 ? -7.955 -6.478 17.730 1.00 84.94 85 HIS A N 1
ATOM 700 C CA . HIS A 1 85 ? -6.901 -6.129 18.678 1.00 84.94 85 HIS A CA 1
ATOM 701 C C . HIS A 1 85 ? -7.257 -4.889 19.517 1.00 84.94 85 HIS A C 1
ATOM 703 O O . HIS A 1 85 ? -7.077 -4.886 20.737 1.00 84.94 85 HIS A O 1
ATOM 709 N N . LYS A 1 86 ? -7.811 -3.843 18.888 1.00 83.31 86 LYS A N 1
ATOM 710 C CA . LYS A 1 86 ? -8.264 -2.636 19.598 1.00 83.31 86 LYS A CA 1
ATOM 711 C C . LYS A 1 86 ? -9.423 -2.912 20.551 1.00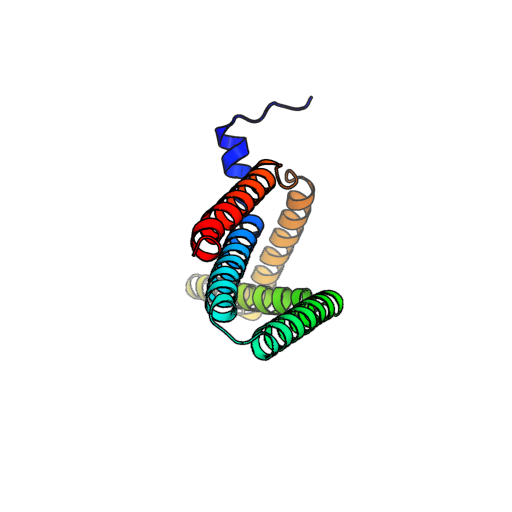 83.31 86 LYS A C 1
ATOM 713 O O . LYS A 1 86 ? -9.365 -2.447 21.685 1.00 83.31 86 LYS A O 1
ATOM 718 N N . ILE A 1 87 ? -10.425 -3.681 20.120 1.00 82.50 87 ILE A N 1
ATOM 719 C CA . ILE A 1 87 ? -11.576 -4.052 20.957 1.00 82.50 87 ILE A CA 1
ATOM 720 C C . ILE A 1 87 ? -11.096 -4.829 22.184 1.00 82.50 87 ILE A C 1
ATOM 722 O O . ILE A 1 87 ? -11.394 -4.425 23.302 1.00 82.50 87 ILE A O 1
ATOM 726 N N . ASN A 1 88 ? -10.265 -5.859 22.007 1.00 82.88 88 ASN A N 1
ATOM 727 C CA . ASN A 1 88 ? -9.742 -6.632 23.137 1.00 82.88 88 ASN A CA 1
ATOM 728 C C . ASN A 1 88 ? -8.920 -5.776 24.106 1.00 82.88 88 ASN A C 1
ATOM 730 O O . ASN A 1 88 ? -9.005 -5.964 25.319 1.00 82.88 88 ASN A O 1
ATOM 734 N N . LYS A 1 89 ? -8.136 -4.820 23.595 1.00 86.38 89 LYS A N 1
ATOM 735 C CA . LYS A 1 89 ? -7.381 -3.888 24.441 1.00 86.38 89 LYS A CA 1
ATOM 736 C C . LYS A 1 89 ? -8.306 -2.954 25.231 1.00 86.38 89 LYS A C 1
ATOM 738 O O . LYS A 1 89 ? -8.042 -2.710 26.406 1.00 86.38 89 LYS A O 1
ATOM 743 N N . SER A 1 90 ? -9.378 -2.454 24.612 1.00 80.38 90 SER A N 1
ATOM 744 C CA . SER A 1 90 ? -10.395 -1.623 25.269 1.00 80.38 90 SER A CA 1
ATOM 745 C C . SER A 1 90 ? -11.162 -2.397 26.343 1.00 80.38 90 SER A C 1
ATOM 747 O O . SER A 1 90 ? -11.246 -1.919 27.468 1.00 80.38 90 SER A O 1
ATOM 749 N N . VAL A 1 91 ? -11.618 -3.616 26.040 1.00 83.19 91 VAL A N 1
ATOM 750 C CA . VAL A 1 91 ? -12.359 -4.471 26.983 1.00 83.19 91 VAL A CA 1
ATOM 751 C C . VAL A 1 91 ? -11.502 -4.827 28.196 1.00 83.19 91 VAL A C 1
ATOM 753 O O . VAL A 1 91 ? -11.959 -4.683 29.322 1.00 83.19 91 VAL A O 1
ATOM 756 N N . LYS A 1 92 ? -10.228 -5.204 28.002 1.00 82.25 92 LYS A N 1
ATOM 757 C CA . LYS A 1 92 ? -9.303 -5.466 29.123 1.00 82.25 92 LYS A CA 1
ATOM 758 C C . LYS A 1 92 ? -9.110 -4.242 30.026 1.00 82.25 92 LYS A C 1
ATOM 760 O O . LYS A 1 92 ? -8.970 -4.392 31.236 1.00 82.25 92 LYS A O 1
ATOM 765 N N . LYS A 1 93 ? -9.099 -3.038 29.447 1.00 82.69 93 LYS A N 1
ATOM 766 C CA . LYS A 1 93 ? -8.951 -1.783 30.195 1.00 82.69 93 LYS A CA 1
ATOM 767 C C . LYS A 1 93 ? -10.222 -1.420 30.966 1.00 82.69 93 LYS A C 1
ATOM 769 O O . LYS A 1 93 ? -10.117 -0.971 32.100 1.00 82.69 93 LYS A O 1
ATOM 774 N N . GLU A 1 94 ? -11.397 -1.613 30.366 1.00 78.75 94 GLU A N 1
ATOM 775 C CA . GLU A 1 94 ? -12.678 -1.397 31.048 1.00 78.75 94 GLU A CA 1
ATOM 776 C C . GLU A 1 94 ? -12.874 -2.413 32.173 1.00 78.75 94 GLU A C 1
ATOM 778 O O . GLU A 1 94 ? -13.162 -1.998 33.286 1.00 78.75 94 GLU A O 1
ATOM 783 N N . LEU A 1 95 ? -12.588 -3.698 31.942 1.00 77.44 95 LEU A N 1
ATOM 784 C CA . LEU A 1 95 ? -12.664 -4.748 32.964 1.00 77.44 95 LEU A CA 1
ATOM 785 C C . LEU A 1 95 ? -11.747 -4.467 34.168 1.00 77.44 95 LEU A C 1
ATOM 787 O O . LEU A 1 95 ? -12.157 -4.642 35.306 1.00 77.44 95 LEU A O 1
ATOM 791 N N . SER A 1 96 ? -10.523 -3.979 33.931 1.00 75.56 96 SER A N 1
ATOM 792 C CA . SER A 1 96 ? -9.575 -3.625 35.001 1.00 75.56 96 SER A CA 1
ATOM 793 C C . SER A 1 96 ? -10.008 -2.413 35.836 1.00 75.56 96 SER A C 1
ATOM 795 O O . SER A 1 96 ? -9.530 -2.257 36.956 1.00 75.56 96 SER A O 1
ATOM 797 N N . ASN A 1 97 ? -10.846 -1.533 35.285 1.00 71.12 97 ASN A N 1
ATOM 798 C CA . ASN A 1 97 ? -11.306 -0.311 35.948 1.00 71.12 97 ASN A CA 1
ATOM 799 C C . ASN A 1 97 ? -12.731 -0.437 36.502 1.00 71.12 97 ASN A C 1
ATOM 801 O O . ASN A 1 97 ? -13.174 0.448 37.237 1.00 71.12 97 ASN A O 1
ATOM 805 N N . ASN A 1 98 ? -13.460 -1.493 36.137 1.00 65.75 98 ASN A N 1
ATOM 806 C CA . ASN A 1 98 ? -14.839 -1.679 36.551 1.00 65.75 98 ASN A CA 1
ATOM 807 C C . ASN A 1 98 ? -14.879 -2.323 37.941 1.00 65.75 98 ASN A C 1
ATOM 809 O O . ASN A 1 98 ? -14.397 -3.435 38.132 1.00 65.75 98 ASN A O 1
ATOM 813 N N . LYS A 1 99 ? -15.447 -1.607 38.915 1.00 60.06 99 LYS A N 1
ATOM 814 C CA . LYS A 1 99 ? -15.743 -2.139 40.258 1.00 60.06 99 LYS A CA 1
ATOM 815 C C . LYS A 1 99 ? -17.086 -2.874 40.319 1.00 60.06 99 LYS A C 1
ATOM 817 O O . LYS A 1 99 ? -17.403 -3.462 41.345 1.00 60.06 99 LYS A O 1
ATOM 822 N N . ASP A 1 100 ? -17.872 -2.788 39.251 1.00 62.66 100 ASP A N 1
ATOM 823 C CA . ASP A 1 100 ? -19.201 -3.376 39.142 1.00 62.66 100 ASP A CA 1
ATOM 824 C C . ASP A 1 100 ? -19.109 -4.786 38.536 1.00 62.66 100 ASP A C 1
ATOM 826 O O . ASP A 1 100 ? -18.282 -5.014 37.649 1.00 62.66 100 ASP A O 1
ATOM 830 N N . ASN A 1 101 ? -19.956 -5.722 38.982 1.00 67.19 101 ASN A N 1
ATOM 831 C CA . ASN A 1 101 ? -19.950 -7.153 38.605 1.00 67.19 101 ASN A CA 1
ATOM 832 C C . ASN A 1 101 ? -20.399 -7.417 37.148 1.00 67.19 101 ASN A C 1
ATOM 834 O O . ASN A 1 101 ? -21.026 -8.435 36.855 1.00 67.19 101 ASN A O 1
ATOM 838 N N . LYS A 1 102 ? -20.117 -6.504 36.216 1.00 72.81 102 LYS A N 1
ATOM 839 C CA . LYS A 1 102 ? -20.440 -6.697 34.802 1.00 72.81 102 LYS A CA 1
ATOM 840 C C . LYS A 1 102 ? -19.628 -7.850 34.234 1.00 72.81 102 LYS A C 1
ATOM 842 O O . LYS A 1 102 ? -18.400 -7.887 34.355 1.00 72.81 102 LYS A O 1
ATOM 847 N N . SER A 1 103 ? -20.324 -8.766 33.569 1.00 75.62 103 SER A N 1
ATOM 848 C CA . SER A 1 103 ? -19.681 -9.883 32.886 1.00 75.62 103 SER A CA 1
ATOM 849 C C . SER A 1 103 ? -18.820 -9.369 31.728 1.00 75.62 103 SER A C 1
ATOM 851 O O . SER A 1 103 ? -19.143 -8.375 31.070 1.00 75.62 103 SER A O 1
ATOM 853 N N . TYR A 1 104 ? -17.723 -10.074 31.449 1.00 78.31 104 TYR A N 1
ATOM 854 C CA . TYR A 1 104 ? -16.850 -9.808 30.304 1.00 78.31 104 TYR A CA 1
ATOM 855 C C . TYR A 1 104 ? -17.641 -9.691 28.991 1.00 78.31 104 TYR A C 1
ATOM 857 O O . TYR A 1 104 ? -17.364 -8.807 28.177 1.00 78.31 104 TYR A O 1
ATOM 865 N N . ASP A 1 105 ? -18.658 -10.537 28.818 1.00 79.25 105 ASP A N 1
ATOM 866 C CA . ASP A 1 105 ? -19.480 -10.583 27.609 1.00 79.25 105 ASP A CA 1
ATOM 867 C C . ASP A 1 105 ? -20.328 -9.320 27.430 1.00 79.25 105 ASP A C 1
ATOM 869 O O . ASP A 1 105 ? -20.470 -8.816 26.315 1.00 79.25 105 ASP A O 1
ATOM 873 N N . GLU A 1 106 ? -20.827 -8.741 28.523 1.00 81.75 106 GLU A N 1
ATOM 874 C CA . GLU A 1 106 ? -21.612 -7.503 28.484 1.00 81.75 106 GLU A CA 1
ATOM 875 C C . GLU A 1 106 ? -20.741 -6.320 28.049 1.00 81.75 106 GLU A C 1
ATOM 877 O O . GLU A 1 106 ? -21.113 -5.557 27.153 1.00 81.75 106 GLU A O 1
ATOM 882 N N . ILE A 1 107 ? -19.537 -6.215 28.620 1.00 79.06 107 ILE A N 1
ATOM 883 C CA . ILE A 1 107 ? -18.556 -5.174 28.276 1.00 79.06 107 ILE A CA 1
ATOM 884 C C . ILE A 1 107 ? -18.082 -5.347 26.829 1.00 79.06 107 ILE A C 1
ATOM 886 O O . ILE A 1 107 ? -17.934 -4.366 26.090 1.00 79.06 107 ILE A O 1
ATOM 890 N N . TYR A 1 108 ? -17.876 -6.589 26.388 1.00 81.94 108 TYR A N 1
ATOM 891 C CA . TYR A 1 108 ? -17.477 -6.892 25.020 1.00 81.94 108 TYR A CA 1
ATOM 892 C C . TYR A 1 108 ? -18.543 -6.464 24.005 1.00 81.94 108 TYR A C 1
ATOM 894 O O . TYR A 1 108 ? -18.223 -5.783 23.024 1.00 81.94 108 TYR A O 1
ATOM 902 N N . VAL A 1 109 ? -19.810 -6.813 24.247 1.00 86.19 109 VAL A N 1
ATOM 903 C CA . VAL A 1 109 ? -20.933 -6.450 23.369 1.00 86.19 109 VAL A CA 1
ATOM 904 C C . VAL A 1 109 ? -21.134 -4.934 23.333 1.00 86.19 109 VAL A C 1
ATOM 906 O O . VAL A 1 109 ? -21.283 -4.363 22.247 1.00 86.19 109 VAL A O 1
ATOM 909 N N . GLU A 1 110 ? -21.072 -4.260 24.484 1.00 85.75 110 GLU A N 1
ATOM 910 C CA . GLU A 1 110 ? -21.203 -2.802 24.562 1.00 85.75 110 GLU A CA 1
ATOM 911 C C . GLU A 1 110 ? -20.068 -2.097 23.799 1.00 85.75 110 GLU A C 1
ATOM 913 O O . GLU A 1 110 ? -20.312 -1.205 22.978 1.00 85.75 110 GLU A O 1
ATOM 918 N N . THR A 1 111 ? -18.826 -2.550 23.995 1.00 80.50 111 THR A N 1
ATOM 919 C CA . THR A 1 111 ? -17.646 -2.019 23.299 1.00 80.50 111 THR A CA 1
ATOM 920 C C . THR A 1 111 ? -17.753 -2.239 21.793 1.00 80.50 111 THR A C 1
ATOM 922 O O . THR A 1 111 ? -17.549 -1.308 21.009 1.00 80.50 111 THR A O 1
ATOM 925 N N . LYS A 1 112 ? -18.126 -3.447 21.358 1.00 85.75 112 LYS A N 1
ATOM 926 C CA . LYS A 1 112 ? -18.307 -3.774 19.938 1.00 85.75 112 LYS A CA 1
ATOM 927 C C . LYS A 1 112 ? -19.348 -2.860 19.286 1.00 85.75 112 LYS A C 1
ATOM 929 O O . LYS A 1 112 ? -19.066 -2.276 18.238 1.00 85.75 112 LYS A O 1
ATOM 934 N N . ARG A 1 113 ? -20.498 -2.658 19.939 1.00 85.38 113 ARG A N 1
ATOM 935 C CA . ARG A 1 113 ? -21.577 -1.785 19.450 1.00 85.38 113 ARG A CA 1
ATOM 936 C C . ARG A 1 113 ? -21.129 -0.325 19.326 1.00 85.38 113 ARG A C 1
ATOM 938 O O . ARG A 1 113 ? -21.446 0.323 18.328 1.00 85.38 113 ARG A O 1
ATOM 945 N N . LYS A 1 114 ? -20.344 0.190 20.284 1.00 85.12 114 LYS A N 1
ATOM 946 C CA . LYS A 1 114 ? -19.740 1.538 20.200 1.00 85.12 114 LYS A CA 1
ATOM 947 C C . LYS A 1 114 ? -18.827 1.671 18.975 1.00 85.12 114 LYS A C 1
ATOM 949 O O . LYS A 1 114 ? -18.963 2.629 18.214 1.00 85.12 114 LYS A O 1
ATOM 954 N N . TYR A 1 115 ? -17.953 0.692 18.731 1.00 82.69 115 TYR A N 1
ATOM 955 C CA . TYR A 1 115 ? -17.057 0.707 17.568 1.00 82.69 115 TYR A CA 1
ATOM 956 C C . TYR A 1 115 ? -17.803 0.602 16.226 1.00 82.69 115 TYR A C 1
ATOM 958 O O . TYR A 1 115 ? -17.408 1.259 15.261 1.00 82.69 115 TYR A O 1
ATOM 966 N N . GLU A 1 116 ? -18.881 -0.179 16.145 1.00 84.50 116 GLU A N 1
ATOM 967 C CA . GLU A 1 116 ? -19.727 -0.275 14.943 1.00 84.50 116 GLU A CA 1
ATOM 968 C C . GLU A 1 116 ? -20.468 1.039 14.648 1.00 84.50 116 GLU A C 1
ATOM 970 O O . GLU A 1 116 ? -20.500 1.501 13.502 1.00 84.50 116 GLU A O 1
ATOM 975 N N . LEU A 1 117 ? -20.995 1.698 15.684 1.00 84.50 117 LEU A N 1
ATOM 976 C CA . LEU A 1 117 ? -21.623 3.013 15.553 1.00 84.50 117 LEU A CA 1
ATOM 977 C C . LEU A 1 117 ? -20.614 4.073 15.096 1.00 84.50 117 LEU A C 1
ATOM 979 O O . LEU A 1 117 ? -20.898 4.819 14.155 1.00 84.50 117 LEU A O 1
ATOM 983 N N . GLU A 1 118 ? -19.414 4.101 15.677 1.00 81.50 118 GLU A N 1
ATOM 984 C CA . GLU A 1 118 ? -18.341 4.989 15.222 1.00 81.50 118 GLU A CA 1
ATOM 985 C C . GLU A 1 118 ? -17.955 4.753 13.760 1.00 81.50 118 GLU A C 1
ATOM 987 O O . GLU A 1 118 ? -17.673 5.704 13.026 1.00 81.50 118 GLU A O 1
ATOM 992 N N . GLU A 1 119 ? -17.906 3.495 13.329 1.00 79.19 119 GLU A N 1
ATOM 993 C CA . GLU A 1 119 ? -17.561 3.130 11.959 1.00 79.19 119 GLU A CA 1
ATOM 994 C C . GLU A 1 119 ? -18.640 3.583 10.970 1.00 79.19 119 GLU A C 1
ATOM 996 O O . GLU A 1 119 ? -18.317 4.196 9.949 1.00 79.19 119 GLU A O 1
ATOM 1001 N N . SER A 1 120 ? -19.918 3.397 11.309 1.00 79.56 120 SER A N 1
ATOM 1002 C CA . SER A 1 120 ? -21.043 3.889 10.503 1.00 79.56 120 SER A CA 1
ATOM 1003 C C . SER A 1 120 ? -21.026 5.419 10.367 1.00 79.56 120 SER A C 1
ATOM 1005 O O . SER A 1 120 ? -21.198 5.958 9.271 1.00 79.56 120 SER A O 1
ATOM 1007 N N . MET A 1 121 ? -20.705 6.128 11.452 1.00 78.75 121 MET A N 1
ATOM 1008 C CA . MET A 1 121 ? -20.554 7.584 11.476 1.00 78.75 121 MET A CA 1
ATOM 1009 C C . MET A 1 121 ? -19.345 8.046 10.652 1.00 78.75 121 MET A C 1
ATOM 1011 O O . MET A 1 121 ? -19.436 9.025 9.909 1.00 78.75 121 MET A O 1
ATOM 1015 N N . LYS A 1 122 ? -18.213 7.334 10.728 1.00 76.56 122 LYS A N 1
ATOM 1016 C CA . LYS A 1 122 ? -17.016 7.609 9.911 1.00 76.56 122 LYS A CA 1
ATOM 1017 C C . LYS A 1 122 ? -17.279 7.360 8.427 1.00 76.56 122 LYS A C 1
ATOM 1019 O O . LYS A 1 122 ? -16.836 8.157 7.606 1.00 76.56 122 LYS A O 1
ATOM 1024 N N . ASN A 1 123 ? -18.017 6.311 8.074 1.00 74.00 123 ASN A N 1
ATOM 1025 C CA . ASN A 1 123 ? -18.380 6.011 6.688 1.00 74.00 123 ASN A CA 1
ATOM 1026 C C . ASN A 1 123 ? -19.335 7.063 6.111 1.00 74.00 123 ASN A C 1
ATOM 1028 O O . ASN A 1 123 ? -19.119 7.519 4.990 1.00 74.00 123 ASN A O 1
ATOM 1032 N N . LYS A 1 124 ? -20.300 7.544 6.908 1.00 73.00 124 LYS A N 1
ATOM 1033 C CA . LYS A 1 124 ? -21.122 8.708 6.544 1.00 73.00 124 LYS A CA 1
ATOM 1034 C C . LYS A 1 124 ? -20.264 9.956 6.332 1.00 73.00 124 LYS A C 1
ATOM 1036 O O . LYS A 1 124 ? -20.414 10.619 5.320 1.00 73.00 124 LYS A O 1
ATOM 1041 N N . LYS A 1 125 ? -19.302 10.245 7.216 1.00 66.62 125 LYS A N 1
ATOM 1042 C CA . LYS A 1 125 ? -18.391 11.398 7.063 1.00 66.62 125 LYS A CA 1
ATOM 1043 C C . LYS A 1 125 ? -17.465 11.289 5.846 1.00 66.62 125 LYS A C 1
ATOM 1045 O O . LYS A 1 125 ? -17.194 12.304 5.216 1.00 66.62 125 LYS A O 1
ATOM 1050 N N . LYS A 1 126 ? -17.002 10.086 5.485 1.00 63.28 126 LYS A N 1
ATOM 1051 C CA . LYS A 1 126 ? -16.160 9.850 4.295 1.00 63.28 126 LYS A CA 1
ATOM 1052 C C . LYS A 1 126 ? -16.864 10.201 2.981 1.00 63.28 126 LYS A C 1
ATOM 1054 O O . LYS A 1 126 ? -16.188 10.654 2.066 1.00 63.28 126 LYS A O 1
ATOM 1059 N N . LEU A 1 127 ? -18.189 10.048 2.896 1.00 59.78 127 LEU A N 1
ATOM 1060 C CA . LEU A 1 127 ? -18.978 10.478 1.728 1.00 59.78 127 LEU A CA 1
ATOM 1061 C C . LEU A 1 127 ? -18.902 11.994 1.484 1.00 59.78 127 LEU A C 1
ATOM 1063 O O . LEU A 1 127 ? -19.033 12.431 0.345 1.00 59.78 127 LEU A O 1
ATOM 1067 N N . TYR A 1 128 ? -18.647 12.779 2.533 1.00 55.53 128 TYR A N 1
ATOM 1068 C CA . TYR A 1 128 ? -18.537 14.239 2.469 1.00 55.53 128 TYR A CA 1
ATOM 1069 C C . TYR A 1 128 ? -17.090 14.742 2.406 1.00 55.53 128 TYR A C 1
ATOM 1071 O O . TYR A 1 128 ? -16.867 15.950 2.353 1.00 55.53 128 TYR A O 1
ATOM 1079 N N . GLN A 1 129 ? -16.090 13.853 2.434 1.00 58.47 129 GLN A N 1
ATOM 1080 C CA . GLN A 1 129 ? -14.696 14.279 2.349 1.00 58.47 129 GLN A CA 1
ATOM 1081 C C . GLN A 1 129 ? -14.323 14.649 0.908 1.00 58.47 129 GLN A C 1
ATOM 1083 O O . GLN A 1 129 ? -14.752 13.978 -0.036 1.00 58.47 129 GLN A O 1
ATOM 1088 N N . PRO A 1 130 ? -13.517 15.710 0.721 1.00 56.38 130 PRO A N 1
ATOM 1089 C CA . PRO A 1 130 ? -13.105 16.143 -0.603 1.00 56.38 130 PRO A CA 1
ATOM 1090 C C . PRO A 1 130 ? -12.340 15.021 -1.313 1.00 56.38 130 PRO A C 1
ATOM 1092 O O . PRO A 1 130 ? -11.452 14.382 -0.745 1.00 56.38 130 PRO A O 1
ATOM 1095 N N . LYS A 1 131 ? -12.720 14.777 -2.572 1.00 57.38 131 LYS A N 1
ATOM 1096 C CA . LYS A 1 131 ? -12.046 13.830 -3.463 1.00 57.38 131 LYS A CA 1
ATOM 1097 C C . LYS A 1 131 ? -10.583 14.245 -3.659 1.00 57.38 131 LYS A C 1
ATOM 1099 O O . LYS A 1 131 ? -10.239 15.418 -3.530 1.00 57.38 131 LYS A O 1
ATOM 1104 N N . MET A 1 132 ? -9.750 13.251 -3.962 1.00 56.03 132 MET A N 1
ATOM 1105 C CA . MET A 1 132 ? -8.311 13.384 -4.199 1.00 56.03 132 MET A CA 1
ATOM 1106 C C . MET A 1 132 ? -7.999 14.615 -5.067 1.00 56.03 132 MET A C 1
ATOM 1108 O O . MET A 1 132 ? -8.631 14.829 -6.100 1.00 56.03 132 MET A O 1
ATOM 1112 N N . THR A 1 133 ? -7.059 15.441 -4.620 1.00 64.06 133 THR A N 1
ATOM 1113 C CA . THR A 1 133 ? -6.681 16.698 -5.275 1.00 64.06 133 THR A CA 1
ATOM 1114 C C . THR A 1 133 ? -5.734 16.453 -6.453 1.00 64.06 133 THR A C 1
ATOM 1116 O O . THR A 1 133 ? -4.911 15.534 -6.441 1.00 64.06 133 THR A O 1
ATOM 1119 N N . ASN A 1 134 ? -5.775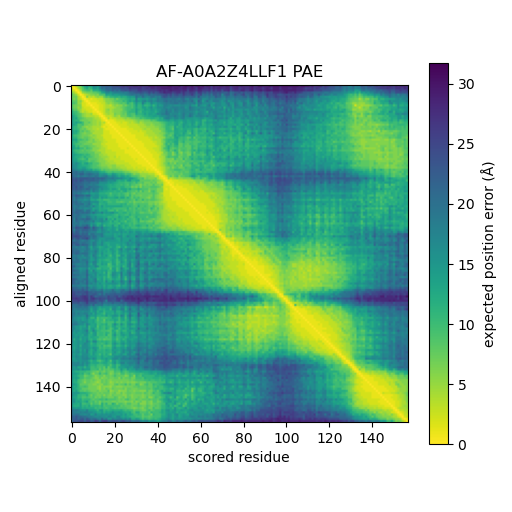 17.342 -7.451 1.00 67.94 134 ASN A N 1
ATOM 1120 C CA . ASN A 1 134 ? -4.922 17.273 -8.650 1.00 67.94 134 ASN A CA 1
ATOM 1121 C C . ASN A 1 134 ? -3.417 17.411 -8.347 1.00 67.94 134 ASN A C 1
ATOM 1123 O O . ASN A 1 134 ? -2.580 17.135 -9.200 1.00 67.94 134 ASN A O 1
ATOM 1127 N N . LEU A 1 135 ? -3.057 17.840 -7.137 1.00 65.44 135 LEU A N 1
ATOM 1128 C CA . LEU A 1 135 ? -1.670 18.027 -6.724 1.00 65.44 135 LEU A CA 1
ATOM 1129 C C . LEU A 1 135 ? -0.887 16.707 -6.702 1.00 65.44 135 LEU A C 1
ATOM 1131 O O . LEU A 1 135 ? 0.238 16.638 -7.190 1.00 65.44 135 LEU A O 1
ATOM 1135 N N . VAL A 1 136 ? -1.496 15.644 -6.173 1.00 66.38 136 VAL A N 1
ATOM 1136 C CA . VAL A 1 136 ? -0.871 14.316 -6.123 1.00 66.38 136 VAL A CA 1
ATOM 1137 C C . VAL A 1 136 ? -0.561 13.828 -7.539 1.00 66.38 136 VAL A C 1
ATOM 1139 O O . VAL A 1 136 ? 0.526 13.326 -7.805 1.00 66.38 136 VAL A O 1
ATOM 1142 N N . PHE A 1 137 ? -1.490 14.064 -8.466 1.00 65.44 137 PHE A N 1
ATOM 1143 C CA . PHE A 1 137 ? -1.323 13.741 -9.877 1.00 65.44 137 PHE A CA 1
ATOM 1144 C C . PHE A 1 137 ? -0.156 14.509 -10.521 1.00 65.44 137 PHE A C 1
ATOM 1146 O O . PHE A 1 137 ? 0.695 13.894 -11.161 1.00 65.44 137 PHE A O 1
ATOM 1153 N N . LEU A 1 138 ? -0.046 15.821 -10.281 1.00 70.75 138 LEU A N 1
ATOM 1154 C CA . LEU A 1 138 ? 1.089 16.628 -10.757 1.00 70.75 138 LEU A CA 1
ATOM 1155 C C . LEU A 1 138 ? 2.431 16.151 -10.186 1.00 70.75 138 LEU A C 1
ATOM 1157 O O . LEU A 1 138 ? 3.428 16.117 -10.902 1.00 70.75 138 LEU A O 1
ATOM 1161 N N . THR A 1 139 ? 2.448 15.731 -8.920 1.00 73.81 139 THR A N 1
ATOM 1162 C CA . THR A 1 139 ? 3.659 15.199 -8.273 1.00 73.81 139 THR A CA 1
ATOM 1163 C C . THR A 1 139 ? 4.120 13.904 -8.952 1.00 73.81 139 THR A C 1
ATOM 1165 O O . THR A 1 139 ? 5.315 13.697 -9.146 1.00 73.81 139 THR A O 1
ATOM 1168 N N . TYR A 1 140 ? 3.185 13.050 -9.382 1.00 69.00 140 TYR A N 1
ATOM 1169 C CA . TYR A 1 140 ? 3.514 11.833 -10.130 1.00 69.00 140 TYR A CA 1
ATOM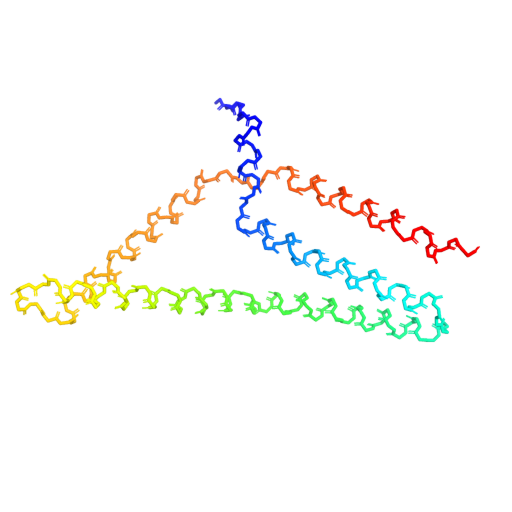 1170 C C . TYR A 1 140 ? 4.005 12.102 -11.544 1.00 69.00 140 TYR A C 1
ATOM 1172 O O . TYR A 1 140 ? 4.938 11.434 -11.984 1.00 69.00 140 TYR A O 1
ATOM 1180 N N . ILE A 1 141 ? 3.423 13.081 -12.238 1.00 72.44 141 ILE A N 1
ATOM 1181 C CA . ILE A 1 141 ? 3.935 13.510 -13.544 1.00 72.44 141 ILE A CA 1
ATOM 1182 C C . ILE A 1 141 ? 5.376 14.002 -13.392 1.00 72.44 141 ILE A C 1
ATOM 1184 O O . ILE A 1 141 ? 6.246 13.562 -14.138 1.00 72.44 141 ILE A O 1
ATOM 1188 N N . ALA A 1 142 ? 5.651 14.841 -12.388 1.00 75.56 142 ALA A N 1
ATOM 1189 C CA . ALA A 1 142 ? 7.002 15.326 -12.116 1.00 75.56 142 ALA A CA 1
ATOM 1190 C C . ALA A 1 142 ? 7.985 14.176 -11.826 1.00 75.56 142 ALA A C 1
ATOM 1192 O O . ALA A 1 142 ? 9.080 14.158 -12.383 1.00 75.56 142 ALA A O 1
ATOM 1193 N N . LEU A 1 143 ? 7.584 13.179 -11.026 1.00 76.69 143 LEU A N 1
ATOM 1194 C CA . LEU A 1 143 ? 8.392 11.976 -10.784 1.00 76.69 143 LEU A CA 1
ATOM 1195 C C . LEU A 1 143 ? 8.651 11.170 -12.066 1.00 76.69 143 LEU A C 1
ATOM 1197 O O . LEU A 1 143 ? 9.770 10.706 -12.272 1.00 76.69 143 LEU A O 1
ATOM 1201 N N . GLY A 1 144 ? 7.649 11.031 -12.938 1.00 72.50 144 GLY A N 1
ATOM 1202 C CA . GLY A 1 144 ? 7.801 10.369 -14.235 1.00 72.50 144 GLY A CA 1
ATOM 1203 C C . GLY A 1 144 ? 8.799 11.091 -15.142 1.00 72.50 144 GLY A C 1
ATOM 1204 O O . GLY A 1 144 ? 9.671 10.454 -15.727 1.00 72.50 144 GLY A O 1
ATOM 1205 N N . VAL A 1 145 ? 8.738 12.424 -15.191 1.00 74.81 145 VAL A N 1
ATOM 1206 C CA . VAL A 1 145 ? 9.696 13.249 -15.947 1.00 74.81 145 VAL A CA 1
ATOM 1207 C C . VAL A 1 145 ? 11.116 13.098 -15.394 1.00 74.81 145 VAL A C 1
ATOM 1209 O O . VAL A 1 145 ? 12.045 12.874 -16.166 1.00 74.81 145 VAL A O 1
ATOM 1212 N N . ILE A 1 146 ? 11.296 13.146 -14.068 1.00 77.94 146 ILE A N 1
ATOM 1213 C CA . ILE A 1 146 ? 12.604 12.922 -13.425 1.00 77.94 146 ILE A CA 1
ATOM 1214 C C . ILE A 1 146 ? 13.153 11.530 -13.764 1.00 77.94 146 ILE A C 1
ATOM 1216 O O . ILE A 1 146 ? 14.352 11.385 -13.987 1.00 77.94 146 ILE A O 1
ATOM 1220 N N . MET A 1 147 ? 12.291 10.513 -13.831 1.00 74.38 147 MET A N 1
ATOM 1221 C CA . MET A 1 147 ? 12.698 9.151 -14.179 1.00 74.38 147 MET A CA 1
ATOM 1222 C C . MET A 1 147 ? 13.153 9.035 -15.640 1.00 74.38 147 MET A C 1
ATOM 1224 O O . MET A 1 147 ? 14.166 8.401 -15.916 1.00 74.38 147 MET A O 1
ATOM 1228 N N . ILE A 1 148 ? 12.474 9.707 -16.573 1.00 72.88 148 ILE A N 1
ATOM 1229 C CA . ILE A 1 148 ? 12.934 9.780 -17.968 1.00 72.88 148 ILE A CA 1
ATOM 1230 C C . ILE A 1 148 ? 14.311 10.448 -18.027 1.00 72.88 148 ILE A C 1
ATOM 1232 O O . ILE A 1 148 ? 15.222 9.908 -18.649 1.00 72.88 148 ILE A O 1
ATOM 1236 N N . ILE A 1 149 ? 14.490 11.575 -17.328 1.00 76.50 149 ILE A N 1
ATOM 1237 C CA . ILE A 1 149 ? 15.769 12.297 -17.282 1.00 76.50 149 ILE A CA 1
ATOM 1238 C C . ILE A 1 149 ? 16.881 11.428 -16.680 1.00 76.50 149 ILE A C 1
ATOM 1240 O O . ILE A 1 149 ? 17.995 11.419 -17.199 1.00 76.50 149 ILE A O 1
ATOM 1244 N N . SER A 1 150 ? 16.601 10.662 -15.622 1.00 70.62 150 SER A N 1
ATOM 1245 C CA . SER A 1 150 ? 17.603 9.807 -14.968 1.00 70.62 150 SER A CA 1
ATOM 1246 C C . SER A 1 150 ? 18.025 8.597 -15.807 1.00 70.62 150 SER A C 1
ATOM 1248 O O . SER A 1 150 ? 19.100 8.037 -15.577 1.00 70.62 150 SER A O 1
ATOM 1250 N N . LEU A 1 151 ? 17.223 8.212 -16.801 1.00 66.56 151 LEU A N 1
ATOM 1251 C CA . LEU A 1 151 ? 17.560 7.159 -17.755 1.00 66.56 151 LEU A CA 1
ATOM 1252 C C . LEU A 1 151 ? 18.430 7.657 -18.919 1.00 66.56 151 LEU A C 1
ATOM 1254 O O . LEU A 1 151 ? 19.178 6.852 -19.470 1.00 66.56 151 LEU A O 1
ATOM 1258 N N . ILE A 1 152 ? 18.410 8.957 -19.250 1.00 68.94 152 ILE A N 1
ATOM 1259 C CA . ILE A 1 152 ? 19.199 9.550 -20.352 1.00 68.94 152 ILE A CA 1
ATOM 1260 C C . ILE A 1 152 ? 20.696 9.175 -20.282 1.00 68.94 152 ILE A C 1
ATOM 1262 O O . ILE A 1 152 ? 21.218 8.683 -21.284 1.00 68.94 152 ILE A O 1
ATOM 1266 N N . PRO A 1 153 ? 21.393 9.283 -19.130 1.00 67.69 153 PRO A N 1
ATOM 1267 C CA . PRO A 1 153 ? 22.807 8.909 -19.029 1.00 67.69 153 PRO A CA 1
ATOM 1268 C C . PRO A 1 153 ? 23.086 7.420 -19.262 1.00 67.69 153 PRO A C 1
ATOM 1270 O O . PRO A 1 153 ? 24.233 7.038 -19.436 1.00 67.69 153 PRO A O 1
ATOM 1273 N N . SER A 1 154 ? 22.065 6.559 -19.209 1.00 62.66 154 SER A N 1
ATOM 1274 C CA . SER A 1 154 ? 22.227 5.121 -19.467 1.00 62.66 154 SER A CA 1
ATOM 1275 C C . SER A 1 154 ? 22.097 4.777 -20.959 1.00 62.66 154 SER A C 1
ATOM 1277 O O . SER A 1 154 ? 22.493 3.686 -21.357 1.00 62.66 154 SER A O 1
ATOM 1279 N N . PHE A 1 155 ? 21.553 5.689 -21.775 1.00 60.28 155 PHE A N 1
ATOM 1280 C CA . PHE A 1 155 ? 21.440 5.549 -23.234 1.00 60.28 155 PHE A CA 1
ATOM 1281 C C . PHE A 1 155 ? 22.531 6.303 -23.996 1.00 60.28 155 PHE A C 1
ATOM 1283 O O . PHE A 1 155 ? 22.858 5.930 -25.120 1.00 60.28 155 PHE A O 1
ATOM 1290 N N . ILE A 1 156 ? 23.095 7.349 -23.391 1.00 60.59 156 ILE A N 1
ATOM 1291 C CA . ILE A 1 156 ? 24.271 8.044 -23.911 1.00 60.59 156 ILE A CA 1
ATOM 1292 C C . ILE A 1 156 ? 25.493 7.258 -23.435 1.00 60.59 156 ILE A C 1
ATOM 1294 O O . ILE A 1 156 ? 25.979 7.457 -22.324 1.00 60.59 156 ILE A O 1
ATOM 1298 N N . LYS A 1 157 ? 25.907 6.293 -24.255 1.00 50.12 157 LYS A N 1
ATOM 1299 C CA . LYS A 1 157 ? 27.222 5.661 -24.162 1.00 50.12 157 LYS A CA 1
ATOM 1300 C C . LYS A 1 157 ? 28.271 6.583 -24.767 1.00 50.12 157 LYS A C 1
ATOM 1302 O O . LYS A 1 157 ? 27.965 7.162 -25.833 1.00 50.12 157 LYS A O 1
#

Organism: NCBI:txid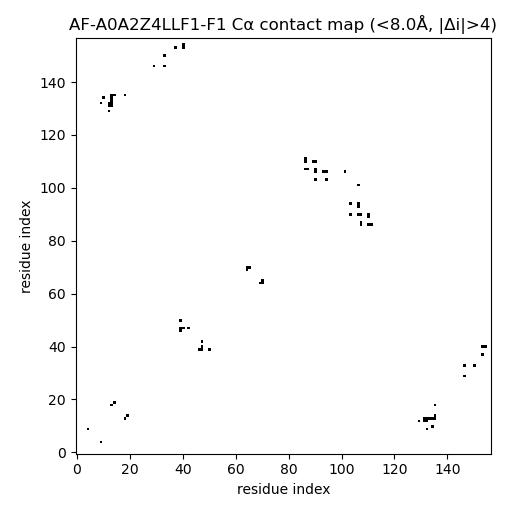92401

Solvent-accessible surface area (backbone atoms only — not comparable to full-atom values): 9015 Å² total; per-residue (Å²): 133,86,78,80,69,51,72,69,57,50,53,56,64,35,65,39,74,66,54,51,52,50,50,52,54,49,49,53,52,50,52,52,48,55,53,50,51,61,56,38,75,76,48,55,73,68,58,38,51,51,53,51,52,52,50,55,53,50,52,53,49,52,52,48,43,54,71,73,38,53,62,58,56,54,53,48,54,56,49,49,53,55,49,52,54,51,50,54,52,50,40,56,53,49,59,76,69,49,91,63,94,71,51,71,66,58,50,43,53,54,52,50,51,52,55,51,52,52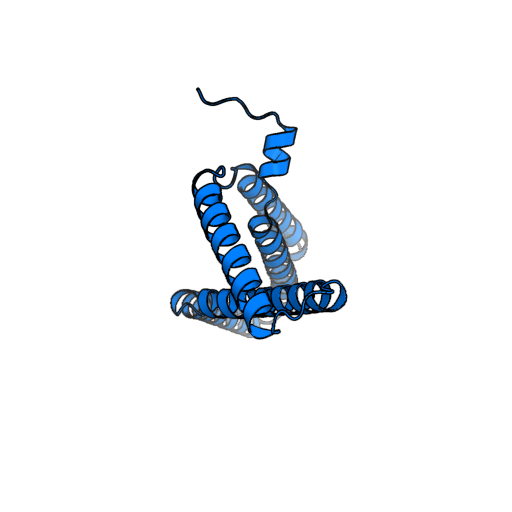,48,54,53,48,54,58,50,56,75,73,51,83,72,86,46,71,63,53,56,53,54,50,52,52,51,51,52,52,50,55,58,68,47,48,70,77,72,61,123

Secondary structure (DSSP, 8-state):
------HHHHHHHH--HHHHHHHHHHHHHHHHHHHHHHHHTTS-HHHHHHHHHHHHHHHHHHHHHHHTTHHHHHHHHHHHHHHHHHHHHHHHHHHHH--S---HHHHHHHHHHHHHHHHHHHHHHHHTSPP--HHHHHHHHHHHHHHHHHHHHHH--

pLDDT: mean 72.36, std 8.24, range [36.25, 86.38]

Radius of gyration: 24.18 Å; Cα contacts (8 Å, |Δi|>4): 42; chains: 1; bounding box: 49×41×68 Å

Sequence (157 aa):
MKERLSFREYWRNSWNKFSLIYLFVSLIVYTSLIFIIRYVANKSYVDSITIVAILMISINLVILFIRLGFGKGLSKTFGDAIKHHKINKSVKKELSNNKDNKSYDEIYVETKRKYELEESMKNKKKLYQPKMTNLVFLTYIALGVIMIISLIPSFIK

Foldseek 3Di:
DPDPDDPVRLVVLQDDPVLVVVVVVVVVVLVVVLVLCLVLLPDDPVVNVVSVVVVVVVVVVVVVCVVVVVVVVVVVVVVVVVVVVVLVVQLVVCVVVDPDPDDSVNSSVVSVVVVVVVVVVVVVVVVVRDDNDCVSVVVVVVVVVVSVVVCVVSVVD

Mean predicted aligned error: 12.86 Å